Protein AF-A0A653BAE5-F1 (afdb_monomer_lite)

pLDDT: mean 73.17, std 14.13, range [41.38, 95.69]

Radius of gyration: 35.79 Å; chains: 1; bounding box: 55×56×95 Å

Secondary structure (DSSP, 8-state):
-PPPP---HHHHHHHHHHHHHHHHHHHHHHHHHHT-PPPHHHHHHHHHHHHHHHHHHHHHHHHHHHHHHHHHHHHHHT---------PPP----HHHHHHHHHT-----

Sequence (109 aa):
MARRRKIDINAEALDLLSLTMQGAKERYRDAKRNDYMIDAATISASVSLLKLVEAFKSATKDDQAAELERLRAEFAASKPSPQRAEHKPKEPADLGGELNRLYNLTGPV

Structure (mmCIF, N/CA/C/O backbone):
data_AF-A0A653BAE5-F1
#
_entry.id   AF-A0A653BAE5-F1
#
loop_
_atom_site.group_PDB
_atom_site.id
_atom_site.type_symbol
_atom_site.label_atom_id
_atom_site.label_alt_id
_atom_site.label_comp_id
_atom_site.label_asym_id
_atom_site.label_entity_id
_atom_site.label_seq_id
_atom_site.pdbx_PDB_ins_code
_atom_site.Cartn_x
_atom_site.Cartn_y
_atom_site.Cartn_z
_atom_site.occupancy
_atom_site.B_iso_or_equiv
_atom_site.auth_seq_id
_atom_site.auth_comp_id
_atom_site.auth_asym_id
_atom_site.auth_atom_id
_atom_site.pdbx_PDB_model_num
ATOM 1 N N . MET A 1 1 ? -35.370 -5.246 -8.306 1.00 49.22 1 MET A N 1
ATOM 2 C CA . MET A 1 1 ? -34.291 -4.246 -8.131 1.00 49.22 1 MET A CA 1
ATOM 3 C C . MET A 1 1 ? -33.255 -4.833 -7.176 1.00 49.22 1 MET A C 1
ATOM 5 O O . MET A 1 1 ? -33.546 -4.957 -5.993 1.00 49.22 1 MET A O 1
ATOM 9 N N . ALA A 1 2 ? -32.107 -5.303 -7.671 1.00 58.62 2 ALA A N 1
ATOM 10 C CA . ALA A 1 2 ? -31.063 -5.881 -6.818 1.00 58.62 2 ALA A CA 1
ATOM 11 C C . ALA A 1 2 ? -30.431 -4.780 -5.944 1.00 58.62 2 ALA A C 1
ATOM 13 O O . ALA A 1 2 ? -30.008 -3.751 -6.471 1.00 58.62 2 ALA A O 1
ATOM 14 N N . ARG A 1 3 ? -30.387 -4.965 -4.614 1.00 59.09 3 ARG A N 1
ATOM 15 C CA . ARG A 1 3 ? -29.691 -4.034 -3.706 1.00 59.09 3 ARG A CA 1
ATOM 16 C C . ARG A 1 3 ? -28.221 -3.966 -4.114 1.00 59.09 3 ARG A C 1
ATOM 18 O O . ARG A 1 3 ? -27.541 -4.991 -4.106 1.00 59.09 3 ARG A O 1
ATOM 25 N N . ARG A 1 4 ? -27.731 -2.767 -4.453 1.00 64.94 4 ARG A N 1
ATOM 26 C CA . ARG A 1 4 ? -26.294 -2.522 -4.636 1.00 64.94 4 ARG A CA 1
ATOM 27 C C . ARG A 1 4 ? -25.578 -2.940 -3.353 1.00 64.94 4 ARG A C 1
ATOM 29 O O . ARG A 1 4 ? -25.956 -2.496 -2.268 1.00 64.94 4 ARG A O 1
ATOM 36 N N . ARG A 1 5 ? -24.587 -3.826 -3.476 1.00 72.94 5 ARG A N 1
ATOM 37 C CA . ARG A 1 5 ? -23.716 -4.196 -2.356 1.00 72.94 5 ARG A CA 1
ATOM 38 C C . ARG A 1 5 ? -23.054 -2.915 -1.845 1.00 72.94 5 ARG A C 1
ATOM 40 O O . ARG A 1 5 ? -22.579 -2.117 -2.650 1.00 72.94 5 ARG A O 1
ATOM 47 N N . LYS A 1 6 ? -23.080 -2.694 -0.528 1.00 76.31 6 LYS A N 1
ATOM 48 C CA . LYS A 1 6 ? -22.296 -1.625 0.099 1.00 76.31 6 LYS A CA 1
ATOM 49 C C . LYS A 1 6 ? -20.830 -1.940 -0.188 1.00 76.31 6 LYS A C 1
ATOM 51 O O . LYS A 1 6 ? -20.358 -2.995 0.220 1.00 76.31 6 LYS A O 1
ATOM 56 N N . ILE A 1 7 ? -20.170 -1.071 -0.942 1.00 74.06 7 ILE A N 1
ATOM 57 C CA . ILE A 1 7 ? -18.734 -1.169 -1.189 1.00 74.06 7 ILE A CA 1
ATOM 58 C C . ILE A 1 7 ? -18.042 -0.644 0.063 1.00 74.06 7 ILE A C 1
ATOM 60 O O . ILE A 1 7 ? -18.365 0.451 0.532 1.00 74.06 7 ILE A O 1
ATOM 64 N N . ASP A 1 8 ? -17.127 -1.435 0.609 1.00 81.62 8 ASP A N 1
ATOM 65 C CA . ASP A 1 8 ? -16.233 -0.974 1.660 1.00 81.62 8 ASP A CA 1
ATOM 66 C C . ASP A 1 8 ? -15.046 -0.263 1.005 1.00 81.62 8 ASP A C 1
ATOM 68 O O . ASP A 1 8 ? -14.112 -0.889 0.508 1.00 81.62 8 ASP A O 1
ATOM 72 N N . ILE A 1 9 ? -15.120 1.067 0.970 1.00 74.44 9 ILE A N 1
ATOM 73 C CA . ILE A 1 9 ? -14.115 1.928 0.336 1.00 74.44 9 ILE A CA 1
ATOM 74 C C . ILE A 1 9 ? -12.734 1.721 0.972 1.00 74.44 9 ILE A C 1
ATOM 76 O O . ILE A 1 9 ? -11.726 1.817 0.275 1.00 74.44 9 ILE A O 1
ATOM 80 N N . ASN A 1 10 ? -12.672 1.401 2.268 1.00 75.50 10 ASN A N 1
ATOM 81 C CA . ASN A 1 10 ? -11.400 1.178 2.950 1.00 75.50 10 ASN A CA 1
ATOM 82 C C . ASN A 1 10 ? -10.759 -0.137 2.503 1.00 75.50 10 ASN A C 1
ATOM 84 O O . ASN A 1 10 ? -9.553 -0.178 2.265 1.00 75.50 10 ASN A O 1
ATOM 88 N N . ALA A 1 11 ? -11.558 -1.195 2.349 1.00 78.00 11 ALA A N 1
ATOM 89 C CA . ALA A 1 11 ? -11.073 -2.476 1.846 1.00 78.00 11 ALA A CA 1
ATOM 90 C C . ALA A 1 11 ? -10.548 -2.354 0.405 1.00 78.00 11 ALA A C 1
ATOM 92 O O . ALA A 1 11 ? -9.445 -2.811 0.117 1.00 78.00 11 ALA A O 1
ATOM 93 N N . GLU A 1 12 ? -11.287 -1.667 -0.470 1.00 79.88 12 GLU A N 1
ATOM 94 C CA . GLU A 1 12 ? -10.874 -1.401 -1.858 1.00 79.88 12 GLU A CA 1
ATOM 95 C C . GLU A 1 12 ? -9.597 -0.548 -1.930 1.00 79.88 12 GLU A C 1
ATOM 97 O O . GLU A 1 12 ? -8.697 -0.818 -2.723 1.00 79.88 12 GLU A O 1
ATOM 102 N N . ALA A 1 13 ? -9.474 0.470 -1.071 1.00 76.19 13 ALA A N 1
ATOM 103 C CA . ALA A 1 13 ? -8.278 1.305 -1.011 1.00 76.19 13 ALA A CA 1
ATOM 104 C C . ALA A 1 13 ? -7.040 0.515 -0.556 1.00 76.19 13 ALA A C 1
ATOM 106 O O . ALA A 1 13 ? -5.953 0.698 -1.110 1.00 76.19 13 ALA A O 1
ATOM 107 N N . LEU A 1 14 ? -7.194 -0.377 0.429 1.00 81.75 14 LEU A N 1
ATOM 108 C CA . LEU A 1 14 ? -6.119 -1.260 0.886 1.00 81.75 14 LEU A CA 1
ATOM 109 C C . LEU A 1 14 ? -5.711 -2.272 -0.190 1.00 81.75 14 LEU A C 1
ATOM 111 O O . LEU A 1 14 ? -4.518 -2.537 -0.352 1.00 81.75 14 LEU A O 1
ATOM 115 N N . ASP A 1 15 ? -6.672 -2.810 -0.939 1.00 84.00 15 ASP A N 1
ATOM 116 C CA . ASP A 1 15 ? -6.390 -3.747 -2.027 1.00 84.00 15 ASP A CA 1
ATOM 117 C C . ASP A 1 15 ? -5.654 -3.060 -3.187 1.00 84.00 15 ASP A C 1
ATOM 119 O O . ASP A 1 15 ? -4.594 -3.514 -3.625 1.00 84.00 15 ASP A O 1
ATOM 123 N N . LEU A 1 16 ? -6.122 -1.879 -3.602 1.00 82.25 16 LEU A N 1
ATOM 124 C CA . LEU A 1 16 ? -5.449 -1.065 -4.615 1.00 82.25 16 LEU A CA 1
ATOM 125 C C . LEU A 1 16 ? -4.019 -0.689 -4.196 1.00 82.25 16 LEU A C 1
ATOM 127 O O . LEU A 1 16 ? -3.085 -0.743 -5.006 1.00 82.25 16 LEU A O 1
ATOM 131 N N . LEU A 1 17 ? -3.826 -0.333 -2.925 1.00 82.06 17 LEU A N 1
ATOM 132 C CA . LEU A 1 17 ? -2.509 -0.071 -2.352 1.00 82.06 17 LEU A CA 1
ATOM 133 C C . LEU A 1 17 ? -1.613 -1.318 -2.429 1.00 82.06 17 LEU A C 1
ATOM 135 O O . LEU A 1 17 ? -0.460 -1.216 -2.853 1.00 82.06 17 LEU A O 1
ATOM 139 N N . SER A 1 18 ? -2.139 -2.490 -2.063 1.00 84.69 18 SER A N 1
ATOM 140 C CA . SER A 1 18 ? -1.422 -3.768 -2.131 1.00 84.69 18 SER A CA 1
ATOM 141 C C . SER A 1 18 ? -0.953 -4.080 -3.555 1.00 84.69 18 SER A C 1
ATOM 143 O O . SER A 1 18 ? 0.238 -4.331 -3.769 1.00 84.69 18 SER A O 1
ATOM 145 N N . LEU A 1 19 ? -1.847 -3.974 -4.544 1.00 88.19 19 LEU A N 1
ATOM 146 C CA . LEU A 1 19 ? -1.526 -4.173 -5.961 1.00 88.19 19 LEU A CA 1
ATOM 147 C C . LEU A 1 19 ? -0.448 -3.195 -6.443 1.00 88.19 19 LEU A C 1
ATOM 149 O O . LEU A 1 19 ? 0.511 -3.588 -7.110 1.00 88.19 19 LEU A O 1
ATOM 153 N N . THR A 1 20 ? -0.550 -1.929 -6.041 1.00 84.88 20 THR A N 1
ATOM 154 C CA . THR A 1 20 ? 0.432 -0.897 -6.397 1.00 84.88 20 THR A CA 1
ATOM 155 C C . THR A 1 20 ? 1.814 -1.209 -5.812 1.00 84.88 20 THR A C 1
ATOM 157 O O . THR A 1 20 ? 2.826 -1.099 -6.507 1.00 84.88 20 THR A O 1
ATOM 160 N N . MET A 1 21 ? 1.882 -1.664 -4.554 1.00 84.00 21 MET A N 1
ATOM 161 C CA . MET A 1 21 ? 3.140 -2.089 -3.928 1.00 84.00 21 MET A CA 1
ATOM 162 C C . MET A 1 21 ? 3.756 -3.308 -4.620 1.00 84.00 21 MET A C 1
ATOM 164 O O . MET A 1 21 ? 4.982 -3.398 -4.725 1.00 84.00 21 MET A O 1
ATOM 168 N N . GLN A 1 22 ? 2.933 -4.259 -5.067 1.00 88.56 22 GLN A N 1
ATOM 169 C CA . GLN A 1 22 ? 3.399 -5.432 -5.807 1.00 88.56 22 GLN A CA 1
ATOM 170 C C . GLN A 1 22 ? 3.992 -5.027 -7.159 1.00 88.56 22 GLN A C 1
ATOM 172 O O . GLN A 1 22 ? 5.151 -5.349 -7.423 1.00 88.56 22 GLN A O 1
ATOM 177 N N . GLY A 1 23 ? 3.266 -4.230 -7.947 1.00 87.88 23 GLY A N 1
ATOM 178 C CA . GLY A 1 23 ? 3.748 -3.744 -9.242 1.00 87.88 23 GLY A CA 1
ATOM 179 C C . GLY A 1 23 ? 5.035 -2.923 -9.125 1.00 87.88 23 GLY A C 1
ATOM 180 O O . GLY A 1 23 ? 5.971 -3.112 -9.903 1.00 87.88 23 GLY A O 1
ATOM 181 N N . ALA A 1 24 ? 5.148 -2.071 -8.099 1.00 86.31 24 ALA A N 1
ATOM 182 C CA . ALA A 1 24 ? 6.388 -1.349 -7.824 1.00 86.31 24 ALA A CA 1
ATOM 183 C C . ALA A 1 24 ? 7.552 -2.321 -7.561 1.00 86.31 24 ALA A C 1
ATOM 185 O O . ALA A 1 24 ? 8.598 -2.215 -8.201 1.00 86.31 24 ALA A O 1
ATOM 186 N N . LYS A 1 25 ? 7.373 -3.313 -6.673 1.00 88.94 25 LYS A N 1
ATOM 187 C CA . LYS A 1 25 ? 8.403 -4.324 -6.367 1.00 88.94 25 LYS A CA 1
ATOM 188 C C . LYS A 1 25 ? 8.847 -5.099 -7.605 1.00 88.94 25 LYS A C 1
ATOM 190 O O . LYS A 1 25 ? 10.041 -5.344 -7.758 1.00 88.94 25 LYS A O 1
ATOM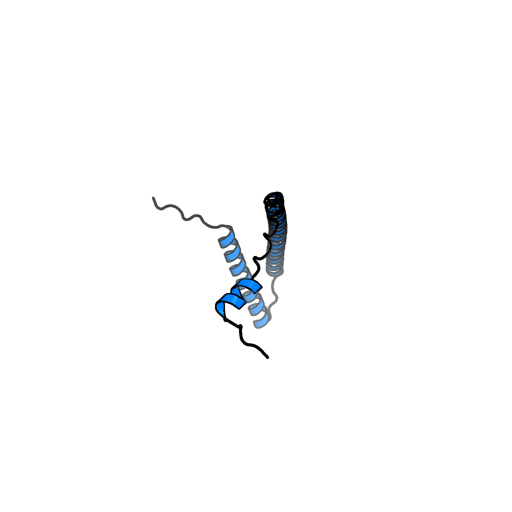 195 N N . GLU A 1 26 ? 7.915 -5.494 -8.463 1.00 91.12 26 GLU A N 1
ATOM 196 C CA . GLU A 1 26 ? 8.227 -6.178 -9.721 1.00 91.12 26 GLU A CA 1
ATOM 197 C C . GLU A 1 26 ? 9.057 -5.293 -10.643 1.00 91.12 26 GLU A C 1
ATOM 199 O O . GLU A 1 26 ? 10.089 -5.735 -11.138 1.00 91.12 26 GLU A O 1
ATOM 204 N N . ARG A 1 27 ? 8.692 -4.016 -10.772 1.00 87.62 27 ARG A N 1
ATOM 205 C CA . ARG A 1 27 ? 9.445 -3.052 -11.576 1.00 87.62 27 ARG A CA 1
ATOM 206 C C . ARG A 1 27 ? 10.863 -2.822 -11.050 1.00 87.62 27 ARG A C 1
ATOM 208 O O . ARG A 1 27 ? 11.796 -2.745 -11.843 1.00 87.62 27 ARG A O 1
ATOM 215 N N . TYR A 1 28 ? 11.048 -2.774 -9.728 1.00 89.50 28 TYR A N 1
ATOM 216 C CA . TYR A 1 28 ? 12.379 -2.718 -9.107 1.00 89.50 28 TYR A CA 1
ATOM 217 C C . TYR A 1 28 ? 13.194 -3.995 -9.353 1.00 89.50 28 TYR A C 1
ATOM 219 O O . TYR A 1 28 ? 14.402 -3.927 -9.581 1.00 89.50 28 TYR A O 1
ATOM 227 N N . ARG A 1 29 ? 12.550 -5.167 -9.312 1.00 92.94 29 ARG A N 1
ATOM 228 C CA . ARG 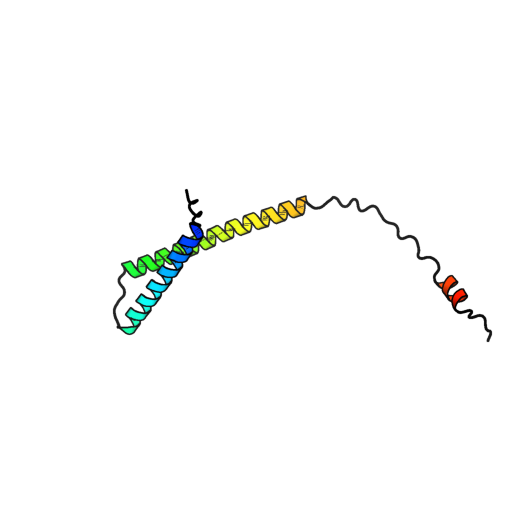A 1 29 ? 13.201 -6.449 -9.623 1.00 92.94 29 ARG A CA 1
ATOM 229 C C . ARG A 1 29 ? 13.622 -6.523 -11.085 1.00 92.94 29 ARG A C 1
ATOM 231 O O . ARG A 1 29 ? 14.724 -6.989 -11.355 1.00 92.94 29 ARG A O 1
ATOM 238 N N . ASP A 1 30 ? 12.773 -6.058 -11.994 1.00 93.81 30 ASP A N 1
ATOM 239 C CA . ASP A 1 30 ? 13.048 -6.045 -13.427 1.00 93.81 30 ASP A CA 1
ATOM 240 C C . ASP A 1 30 ? 14.193 -5.087 -13.773 1.00 93.81 30 ASP A C 1
ATOM 242 O O . ASP A 1 30 ? 15.163 -5.500 -14.401 1.00 93.81 30 ASP A O 1
ATOM 246 N N . ALA A 1 31 ? 14.168 -3.866 -13.229 1.00 91.62 31 ALA A N 1
ATOM 247 C CA . ALA A 1 31 ? 15.255 -2.894 -13.364 1.00 91.62 31 ALA A CA 1
ATOM 248 C C . ALA A 1 31 ? 16.600 -3.451 -12.882 1.00 91.62 31 ALA A C 1
ATOM 250 O O . ALA A 1 31 ? 17.615 -3.317 -13.559 1.00 91.62 31 ALA A O 1
ATOM 251 N N . LYS A 1 32 ? 16.600 -4.150 -11.739 1.00 93.50 32 LYS A N 1
ATOM 252 C CA . LYS A 1 32 ? 17.795 -4.819 -11.211 1.00 93.50 32 LYS A CA 1
ATOM 253 C C . LYS A 1 32 ? 18.259 -5.983 -12.093 1.00 93.50 32 LYS A C 1
ATOM 255 O O . LYS A 1 32 ? 19.453 -6.250 -12.159 1.00 93.50 32 LY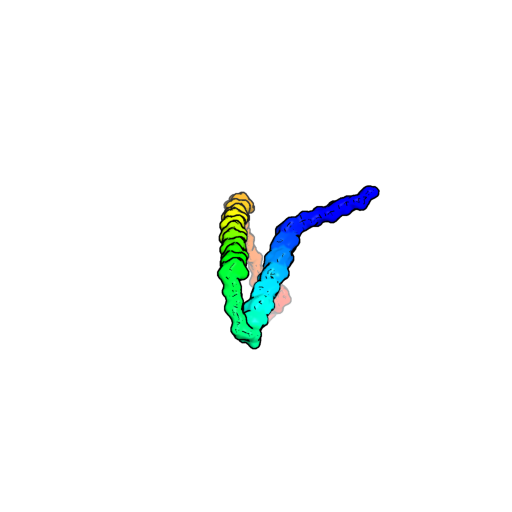S A O 1
ATOM 260 N N . ARG A 1 33 ? 17.331 -6.714 -12.715 1.00 95.69 33 ARG A N 1
ATOM 261 C CA . ARG A 1 33 ? 17.637 -7.870 -13.570 1.00 95.69 33 ARG A CA 1
ATOM 262 C C . ARG A 1 33 ? 18.187 -7.448 -14.931 1.00 95.69 33 ARG A C 1
ATOM 264 O O . ARG A 1 33 ? 19.083 -8.113 -15.439 1.00 95.69 33 ARG A O 1
ATOM 271 N N . ASN A 1 34 ? 17.632 -6.386 -15.503 1.00 94.81 34 ASN A N 1
ATOM 272 C CA . ASN A 1 34 ? 17.917 -5.919 -16.859 1.00 94.81 34 ASN A CA 1
ATOM 273 C C . ASN A 1 34 ? 18.878 -4.715 -16.892 1.00 94.81 34 ASN A C 1
ATOM 275 O O . ASN A 1 34 ? 19.110 -4.162 -17.961 1.00 94.81 34 ASN A O 1
ATOM 279 N N . ASP A 1 35 ? 19.413 -4.317 -15.734 1.00 93.12 35 ASP A N 1
ATOM 280 C CA . ASP A 1 35 ? 20.400 -3.246 -15.546 1.00 93.12 35 ASP A CA 1
ATOM 281 C C . ASP A 1 35 ? 20.000 -1.900 -16.175 1.00 93.12 35 ASP A C 1
ATOM 283 O O . ASP A 1 35 ? 20.780 -1.236 -16.857 1.00 93.12 35 ASP A O 1
ATOM 287 N N . TYR A 1 36 ? 18.749 -1.487 -15.946 1.00 90.94 36 TYR A N 1
ATOM 288 C CA . TYR A 1 36 ? 18.273 -0.168 -16.356 1.00 90.94 36 TYR A CA 1
ATOM 289 C C . TYR A 1 36 ? 17.880 0.700 -15.160 1.00 90.94 36 TYR A C 1
ATOM 291 O O . TYR A 1 36 ? 17.416 0.235 -14.118 1.00 90.94 36 TYR A O 1
ATOM 299 N N . MET A 1 37 ? 18.060 2.008 -15.335 1.00 88.94 37 MET A N 1
ATOM 300 C CA . MET A 1 37 ? 17.734 3.018 -14.332 1.00 88.94 37 MET A CA 1
ATOM 301 C C . MET A 1 37 ? 16.222 3.217 -14.225 1.00 88.94 37 MET A C 1
ATOM 303 O O . MET A 1 37 ? 15.518 3.322 -15.229 1.00 88.94 37 MET A O 1
ATOM 307 N N . ILE A 1 38 ? 15.728 3.324 -12.995 1.00 88.62 38 ILE A N 1
ATOM 308 C CA . ILE A 1 38 ? 14.332 3.679 -12.735 1.00 88.62 38 ILE A CA 1
ATOM 309 C C . ILE A 1 38 ? 14.193 5.194 -12.815 1.00 88.62 38 ILE A C 1
ATOM 311 O O . ILE A 1 38 ? 15.017 5.938 -12.284 1.00 88.62 38 ILE A O 1
ATOM 315 N N . ASP A 1 39 ? 13.137 5.652 -13.474 1.00 87.81 39 ASP A N 1
ATOM 316 C CA . ASP A 1 39 ? 12.855 7.067 -13.638 1.00 87.81 39 ASP A CA 1
ATOM 317 C C . ASP A 1 39 ? 12.430 7.731 -12.318 1.00 87.81 39 ASP A C 1
ATOM 319 O O . ASP A 1 39 ? 11.821 7.129 -11.426 1.00 87.81 39 ASP A O 1
ATOM 323 N N . ALA A 1 40 ? 12.723 9.027 -12.207 1.00 84.00 40 ALA A N 1
ATOM 324 C CA . ALA A 1 40 ? 12.434 9.805 -11.007 1.00 84.00 40 ALA A CA 1
ATOM 325 C C . ALA A 1 40 ? 10.934 9.858 -10.666 1.00 84.00 40 ALA A C 1
ATOM 327 O O . ALA A 1 40 ? 10.583 9.938 -9.485 1.00 84.00 40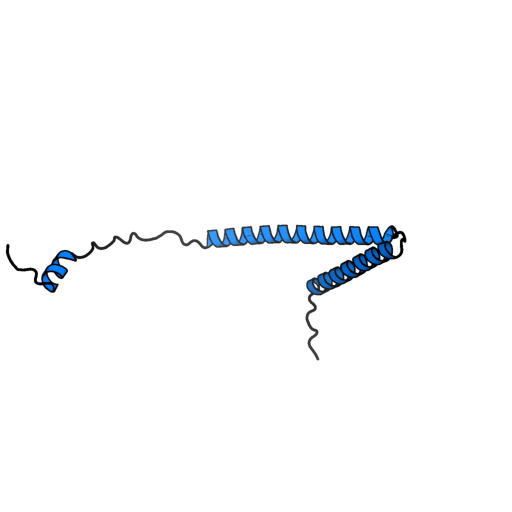 ALA A O 1
ATOM 328 N N . ALA A 1 41 ? 10.042 9.787 -11.662 1.00 84.25 41 ALA A N 1
ATOM 329 C CA . ALA A 1 41 ? 8.602 9.787 -11.420 1.00 84.25 41 ALA A CA 1
ATOM 330 C C . ALA A 1 41 ? 8.157 8.499 -10.708 1.00 84.25 41 ALA A C 1
ATOM 332 O O . ALA A 1 41 ? 7.435 8.576 -9.714 1.00 84.25 41 ALA A O 1
ATOM 333 N N . THR A 1 42 ? 8.661 7.331 -11.123 1.00 82.75 42 THR A N 1
ATOM 334 C CA . THR A 1 42 ? 8.396 6.050 -10.438 1.00 82.75 42 THR A CA 1
ATOM 335 C C . THR A 1 42 ? 8.918 6.039 -8.997 1.00 82.75 42 THR A C 1
ATOM 337 O O . THR A 1 42 ? 8.225 5.577 -8.082 1.00 82.75 42 THR A O 1
ATOM 340 N N . ILE A 1 43 ? 10.113 6.588 -8.760 1.00 83.31 43 ILE A N 1
ATOM 341 C CA . ILE A 1 43 ? 10.662 6.727 -7.401 1.00 83.31 43 ILE A CA 1
ATOM 342 C C . ILE A 1 43 ? 9.768 7.654 -6.562 1.00 83.31 43 ILE A C 1
ATOM 344 O O . ILE A 1 43 ? 9.405 7.315 -5.435 1.00 83.31 43 ILE A O 1
ATOM 348 N N . SER A 1 44 ? 9.347 8.790 -7.120 1.00 80.94 44 SER A N 1
ATOM 349 C CA . SER A 1 44 ? 8.512 9.780 -6.421 1.00 80.94 44 SER A CA 1
ATOM 350 C C . SER A 1 44 ? 7.115 9.251 -6.087 1.00 80.94 44 SER A C 1
ATOM 352 O O . SER A 1 44 ? 6.589 9.525 -5.004 1.00 80.94 44 SER A O 1
ATOM 354 N N . ALA A 1 45 ? 6.530 8.447 -6.979 1.00 81.75 45 ALA A N 1
ATOM 355 C CA . ALA A 1 45 ? 5.276 7.747 -6.724 1.00 81.75 45 ALA A CA 1
ATOM 356 C C . ALA A 1 45 ? 5.424 6.754 -5.561 1.00 81.75 45 ALA A C 1
ATOM 358 O O . ALA A 1 45 ? 4.597 6.741 -4.650 1.00 81.75 45 ALA A O 1
ATOM 359 N N . SER A 1 46 ? 6.520 5.990 -5.535 1.00 84.25 46 SER A N 1
ATOM 360 C CA . SER A 1 46 ? 6.807 5.024 -4.466 1.00 84.25 46 SER A CA 1
ATOM 361 C C . SER A 1 46 ? 6.999 5.703 -3.102 1.00 84.25 46 SER A C 1
ATOM 363 O O . SER A 1 46 ? 6.474 5.235 -2.094 1.00 84.25 46 SER A O 1
ATOM 365 N N . VAL A 1 47 ? 7.692 6.847 -3.060 1.00 84.56 47 VAL A N 1
ATOM 366 C CA . VAL A 1 47 ? 7.858 7.646 -1.831 1.00 84.56 47 VAL A CA 1
ATOM 367 C C . VAL A 1 47 ? 6.527 8.238 -1.360 1.00 84.56 47 VAL A C 1
ATOM 369 O O . VAL A 1 47 ? 6.236 8.218 -0.166 1.00 84.56 47 VAL A O 1
ATOM 372 N N . SER A 1 48 ? 5.698 8.744 -2.276 1.00 83.25 48 SER A N 1
ATOM 373 C CA . SER A 1 48 ? 4.362 9.256 -1.939 1.00 83.25 48 SER A CA 1
ATOM 374 C C . SER A 1 48 ? 3.470 8.163 -1.347 1.00 83.25 48 SER A C 1
ATOM 376 O O . SER A 1 48 ? 2.785 8.399 -0.354 1.00 83.25 48 SER A O 1
ATOM 378 N N . LEU A 1 49 ? 3.538 6.948 -1.898 1.00 81.75 49 LEU A N 1
ATOM 379 C CA . LEU A 1 49 ? 2.824 5.783 -1.381 1.00 81.75 49 LEU A CA 1
ATOM 380 C C . LEU A 1 49 ? 3.239 5.457 0.062 1.00 81.75 49 LEU A C 1
ATOM 382 O O . LEU A 1 49 ? 2.384 5.257 0.920 1.00 81.75 49 LEU A O 1
ATOM 386 N N . LEU A 1 50 ? 4.546 5.452 0.348 1.00 82.88 50 LEU A N 1
ATOM 387 C CA . LEU A 1 50 ? 5.068 5.210 1.697 1.00 82.88 50 LEU A CA 1
ATOM 388 C C . LEU A 1 50 ? 4.568 6.259 2.696 1.00 82.88 50 LEU A C 1
ATOM 390 O O . LEU A 1 50 ? 4.100 5.898 3.772 1.00 82.88 50 LEU A O 1
ATOM 394 N N . LYS A 1 51 ? 4.578 7.540 2.311 1.00 83.19 51 LYS A N 1
ATOM 395 C CA . LYS A 1 51 ? 4.056 8.628 3.152 1.00 83.19 51 LYS A CA 1
ATOM 396 C C . LYS A 1 51 ? 2.567 8.472 3.455 1.00 83.19 51 LYS A C 1
ATOM 398 O O . LYS A 1 51 ? 2.149 8.732 4.578 1.00 83.19 51 LYS A O 1
ATOM 403 N N . LEU A 1 52 ? 1.768 8.029 2.483 1.00 79.00 52 LEU A N 1
ATOM 404 C CA . LEU A 1 52 ? 0.344 7.755 2.701 1.00 79.00 52 LEU A CA 1
ATOM 405 C C . LEU A 1 52 ? 0.134 6.610 3.701 1.00 79.00 52 LEU A C 1
ATOM 407 O O . LEU A 1 52 ? -0.717 6.715 4.581 1.00 79.00 52 LEU A O 1
ATOM 411 N N . VAL A 1 53 ? 0.937 5.546 3.614 1.00 80.00 53 VAL A N 1
ATOM 412 C CA . VAL A 1 53 ? 0.892 4.428 4.572 1.00 80.00 53 VAL A CA 1
ATOM 413 C C . VAL A 1 53 ? 1.298 4.875 5.976 1.00 80.00 53 VAL A C 1
ATOM 415 O O . VAL A 1 53 ? 0.661 4.489 6.957 1.00 80.00 53 VAL A O 1
ATOM 418 N N . GLU A 1 54 ? 2.334 5.704 6.091 1.00 81.19 54 GLU A N 1
ATOM 419 C CA . GLU A 1 54 ? 2.769 6.271 7.369 1.00 81.19 54 GLU A CA 1
ATOM 420 C C . GLU A 1 54 ? 1.694 7.167 7.990 1.00 81.19 54 GLU A C 1
ATOM 422 O O . GLU A 1 54 ? 1.378 6.991 9.166 1.00 81.19 54 GLU A O 1
ATOM 427 N N . ALA A 1 55 ? 1.083 8.050 7.195 1.00 76.31 55 ALA A N 1
ATOM 428 C CA . ALA A 1 55 ? -0.004 8.922 7.636 1.00 76.31 55 ALA A CA 1
ATOM 429 C C . ALA A 1 55 ? -1.245 8.129 8.085 1.00 76.31 55 ALA A C 1
ATOM 431 O O . ALA A 1 55 ? -1.865 8.445 9.101 1.00 76.31 55 ALA A O 1
ATOM 432 N N . PHE A 1 56 ? -1.590 7.054 7.372 1.00 76.94 56 PHE A N 1
ATOM 433 C CA . PHE A 1 56 ? -2.678 6.161 7.774 1.00 76.94 56 PHE A CA 1
ATOM 434 C C . PHE A 1 56 ? -2.367 5.440 9.095 1.00 76.94 56 PHE A C 1
ATOM 436 O O . PHE A 1 56 ? -3.215 5.327 9.983 1.00 76.94 56 PHE A O 1
ATOM 443 N N . LYS A 1 57 ? -1.124 4.979 9.264 1.00 78.88 57 LYS A N 1
ATOM 444 C CA . LYS A 1 57 ? -0.672 4.327 10.497 1.00 78.88 57 LYS A CA 1
ATOM 445 C C . LYS A 1 57 ? -0.627 5.291 11.686 1.00 78.88 57 LYS A C 1
ATOM 447 O O . LYS A 1 57 ? -0.858 4.851 12.807 1.00 78.88 57 LYS A O 1
ATOM 452 N N . SER A 1 58 ? -0.300 6.568 11.485 1.00 75.38 58 SER A N 1
ATOM 453 C CA . SER A 1 58 ? -0.356 7.561 12.565 1.00 75.38 58 SER A CA 1
ATOM 454 C C . SER A 1 58 ? -1.795 7.875 12.963 1.00 75.38 58 SER A C 1
ATOM 456 O O . SER A 1 58 ? -2.103 7.799 14.145 1.00 75.38 58 SER A O 1
ATOM 458 N N . ALA A 1 59 ? -2.690 8.104 11.996 1.00 73.19 59 ALA A N 1
ATOM 459 C CA . ALA A 1 59 ? -4.097 8.400 12.279 1.00 73.19 59 ALA A CA 1
ATOM 460 C C . ALA A 1 59 ? -4.778 7.271 13.076 1.00 73.19 59 ALA A C 1
ATOM 462 O O . ALA A 1 59 ? -5.402 7.505 14.105 1.00 73.19 59 ALA A O 1
ATOM 463 N N . THR A 1 60 ? -4.567 6.020 12.660 1.00 76.31 60 THR A N 1
ATOM 464 C CA . THR A 1 60 ? -5.133 4.848 13.351 1.00 76.31 60 THR A CA 1
ATOM 465 C C . THR A 1 60 ? -4.566 4.627 14.756 1.00 76.31 60 THR A C 1
ATOM 467 O O . THR A 1 60 ? -5.270 4.101 15.615 1.00 76.31 60 THR A O 1
ATOM 470 N N . LYS A 1 61 ? -3.311 5.014 15.024 1.00 75.38 61 LYS A N 1
ATOM 471 C CA . LYS A 1 61 ? -2.732 4.953 16.377 1.00 75.38 61 LYS A CA 1
ATOM 472 C C . LYS A 1 61 ? -3.372 5.961 17.322 1.00 75.38 61 LYS A C 1
ATOM 474 O O . LYS A 1 61 ? -3.621 5.613 18.474 1.00 75.38 61 LYS A O 1
ATOM 479 N N . ASP A 1 62 ? -3.625 7.171 16.838 1.00 71.00 62 ASP A N 1
ATOM 480 C CA . ASP A 1 62 ? -4.255 8.224 17.634 1.00 71.00 62 ASP A CA 1
ATOM 481 C C . ASP A 1 62 ? -5.709 7.846 17.965 1.00 71.00 62 ASP A C 1
ATOM 483 O O . ASP A 1 62 ? -6.121 7.932 19.123 1.00 71.00 62 ASP A O 1
ATOM 487 N N . ASP A 1 63 ? -6.441 7.285 16.996 1.00 71.62 63 ASP A N 1
ATOM 488 C CA . ASP A 1 63 ? -7.800 6.768 17.204 1.00 71.62 63 ASP A CA 1
ATOM 489 C C . ASP A 1 63 ? -7.837 5.596 18.203 1.00 71.62 63 ASP A C 1
ATOM 491 O O . ASP A 1 63 ? -8.705 5.530 19.076 1.00 71.62 63 ASP A O 1
ATOM 495 N N . GLN A 1 64 ? -6.872 4.673 18.124 1.00 71.62 64 GLN A N 1
ATOM 496 C CA . GLN A 1 64 ? -6.757 3.563 19.076 1.00 71.62 64 GLN A CA 1
ATOM 497 C C . GLN A 1 64 ? -6.431 4.044 20.492 1.00 71.62 64 GLN A C 1
ATOM 499 O O . GLN A 1 64 ? -6.947 3.482 21.457 1.00 71.62 64 GLN A O 1
ATOM 504 N N . ALA A 1 65 ? -5.585 5.067 20.632 1.00 73.88 65 ALA A N 1
ATOM 505 C CA . ALA A 1 65 ? -5.270 5.654 21.929 1.00 73.88 65 ALA A CA 1
ATOM 506 C C . ALA A 1 65 ? -6.507 6.316 22.554 1.00 73.88 65 ALA A C 1
ATOM 508 O O . ALA A 1 65 ? -6.789 6.081 23.732 1.00 73.88 65 ALA A O 1
ATOM 509 N N . ALA A 1 66 ? -7.278 7.056 21.752 1.00 73.69 66 ALA A N 1
ATOM 510 C CA . ALA A 1 66 ? -8.521 7.688 22.182 1.00 73.69 66 ALA A CA 1
ATOM 511 C C . ALA A 1 66 ? -9.582 6.659 22.616 1.00 73.69 66 ALA A C 1
ATOM 513 O O . ALA A 1 66 ? -10.207 6.816 23.666 1.00 73.69 66 ALA A O 1
ATOM 514 N N . GLU A 1 67 ? -9.750 5.567 21.865 1.00 75.38 67 GLU A N 1
ATOM 515 C CA . GLU A 1 67 ? -10.702 4.507 22.222 1.00 75.38 67 GLU A CA 1
ATOM 516 C C . GLU A 1 67 ? -10.283 3.765 23.503 1.00 75.38 67 GLU A C 1
ATOM 518 O O . GLU A 1 67 ? -11.116 3.434 24.346 1.00 75.38 67 GLU A O 1
ATOM 523 N N . LEU A 1 68 ? -8.983 3.549 23.713 1.00 77.00 68 LEU A N 1
ATOM 524 C CA . LEU A 1 68 ? -8.468 2.894 24.918 1.00 77.00 68 LEU A CA 1
ATOM 525 C C . LEU A 1 68 ? -8.653 3.779 26.161 1.00 77.00 68 LEU A C 1
ATOM 527 O O . LEU A 1 68 ? -8.992 3.282 27.238 1.00 77.00 68 LEU A O 1
ATOM 531 N N . GLU A 1 69 ? -8.474 5.091 26.022 1.00 81.31 69 GLU A N 1
ATOM 532 C CA . GLU A 1 69 ? -8.765 6.062 27.078 1.00 81.31 69 GLU A CA 1
ATOM 533 C C . GLU A 1 69 ? -10.262 6.117 27.403 1.00 81.31 69 GLU A C 1
ATOM 535 O O . GLU A 1 69 ? -10.642 6.071 28.577 1.00 81.31 69 GLU A O 1
ATOM 540 N N . ARG A 1 70 ? -11.119 6.087 26.379 1.00 83.56 70 ARG A N 1
ATOM 541 C CA . ARG A 1 70 ? -12.569 5.997 26.550 1.00 83.56 70 ARG A CA 1
ATOM 542 C C . ARG A 1 70 ? -12.984 4.716 27.279 1.00 83.56 70 ARG A C 1
ATOM 544 O O . ARG A 1 70 ? -13.725 4.793 28.256 1.00 83.56 70 ARG A O 1
ATOM 551 N N . LEU A 1 71 ? -12.466 3.553 26.883 1.00 79.12 71 LEU A N 1
ATOM 552 C CA . LEU A 1 71 ? -12.748 2.274 27.551 1.00 79.12 71 LEU A CA 1
ATOM 553 C C . LEU A 1 71 ? -12.268 2.262 29.008 1.00 79.12 71 LEU A C 1
ATOM 555 O O . LEU A 1 71 ? -12.936 1.705 29.879 1.00 79.12 71 LEU A O 1
ATOM 559 N N . ARG A 1 72 ? -11.131 2.904 29.307 1.00 82.69 72 ARG A N 1
ATOM 560 C CA . ARG A 1 72 ? -10.662 3.089 30.691 1.00 82.69 72 ARG A CA 1
ATOM 561 C C . ARG A 1 72 ? -11.608 3.975 31.498 1.00 82.69 72 ARG A C 1
ATOM 563 O O . ARG A 1 72 ? -11.876 3.651 32.655 1.00 82.69 72 ARG A O 1
ATOM 570 N N . ALA A 1 73 ? -12.116 5.056 30.909 1.00 81.00 73 ALA A N 1
ATOM 571 C CA . ALA A 1 73 ? -13.084 5.943 31.550 1.00 81.00 73 ALA A CA 1
ATOM 572 C C . ALA A 1 73 ? -14.427 5.237 31.801 1.00 81.00 73 ALA A C 1
ATOM 574 O O . ALA A 1 73 ? -14.958 5.313 32.908 1.00 81.00 73 ALA A O 1
ATOM 575 N N . GLU A 1 74 ? -14.933 4.480 30.824 1.00 80.44 74 GLU A N 1
ATOM 576 C CA . GLU A 1 74 ? -16.138 3.654 30.965 1.00 80.44 74 GLU A CA 1
ATOM 577 C C . GLU A 1 74 ? -15.951 2.573 32.043 1.00 80.44 74 GLU A C 1
ATOM 579 O O . GLU A 1 74 ? -16.812 2.400 32.906 1.00 80.44 74 GLU A O 1
ATOM 584 N N . PHE A 1 75 ? -14.794 1.902 32.079 1.00 77.62 75 PHE A N 1
ATOM 585 C CA . PHE A 1 75 ? -14.484 0.919 33.118 1.00 77.62 75 PHE A CA 1
ATOM 586 C C . PHE A 1 75 ? -14.409 1.550 34.517 1.00 77.62 75 PHE A C 1
ATOM 588 O O . PHE A 1 75 ? -14.966 1.006 35.473 1.00 77.62 75 PHE A O 1
ATOM 595 N N . ALA A 1 76 ? -13.767 2.715 34.653 1.00 78.25 76 ALA A N 1
ATOM 596 C CA . ALA A 1 76 ? -13.702 3.452 35.914 1.00 78.25 76 ALA A CA 1
ATOM 597 C C . ALA A 1 76 ? -15.090 3.913 36.391 1.00 78.25 76 ALA A C 1
ATOM 599 O O . ALA A 1 76 ? -15.385 3.802 37.580 1.00 78.25 76 ALA A O 1
ATOM 600 N N . ALA A 1 77 ? -15.950 4.359 35.471 1.00 75.50 77 ALA A N 1
ATOM 601 C CA . ALA A 1 77 ? -17.333 4.736 35.755 1.00 75.50 77 ALA A CA 1
ATOM 602 C C . ALA A 1 77 ? -18.220 3.527 36.103 1.00 75.50 77 ALA A C 1
ATOM 604 O O . ALA A 1 77 ? -19.165 3.656 36.876 1.00 75.50 77 ALA A O 1
ATOM 605 N N . SER A 1 78 ? -17.902 2.342 35.572 1.00 66.25 78 SER A N 1
ATOM 606 C CA . SER A 1 78 ? -18.649 1.105 35.823 1.00 66.25 78 SER A CA 1
ATOM 607 C C . SER A 1 78 ? -18.330 0.422 37.156 1.00 66.25 78 SER A C 1
ATOM 609 O O . SER A 1 78 ? -18.959 -0.586 37.470 1.00 66.25 78 SER A O 1
ATOM 611 N N . LYS A 1 79 ? -17.381 0.930 37.962 1.00 60.16 79 LYS A N 1
ATOM 612 C CA . LYS A 1 79 ? -17.145 0.399 39.314 1.00 60.16 79 LYS A CA 1
ATOM 613 C C . LYS A 1 79 ? -18.350 0.724 40.209 1.00 60.16 79 LYS A C 1
ATOM 615 O O . LYS A 1 79 ? -18.519 1.890 40.568 1.00 60.16 79 LYS A O 1
ATOM 620 N N . PRO A 1 80 ? -19.155 -0.265 40.645 1.00 56.06 80 PRO A N 1
ATOM 621 C CA . PRO A 1 80 ? -20.102 -0.024 41.720 1.00 56.06 80 PRO A CA 1
ATOM 622 C C . PRO A 1 80 ? -19.310 0.338 42.981 1.00 56.06 80 PRO A C 1
ATOM 624 O O . PRO A 1 80 ? -18.305 -0.307 43.298 1.00 56.06 80 PRO A O 1
ATOM 627 N N . SER A 1 81 ? -19.751 1.386 43.681 1.00 49.56 81 SER A N 1
ATOM 628 C CA . SER A 1 81 ? -19.248 1.768 45.004 1.00 49.56 81 SER A CA 1
ATOM 629 C C . SER A 1 81 ? -19.003 0.532 45.872 1.00 49.56 81 SER A C 1
ATOM 631 O O . SER A 1 81 ? -19.860 -0.356 45.903 1.00 49.56 81 SER A O 1
ATOM 633 N N . PRO A 1 82 ? -17.898 0.458 46.635 1.00 51.28 82 PRO A N 1
ATOM 634 C CA . PRO A 1 82 ? -17.703 -0.614 47.590 1.00 51.28 82 PRO A CA 1
ATOM 635 C C . PRO A 1 82 ? -18.613 -0.366 48.801 1.00 51.28 82 PRO A C 1
ATOM 637 O O . PRO A 1 82 ? -18.154 -0.021 49.879 1.00 51.28 82 PRO A O 1
ATOM 640 N N . GLN A 1 83 ? -19.921 -0.570 48.650 1.00 51.44 83 GLN A N 1
ATOM 641 C CA . GLN A 1 83 ? -20.774 -0.975 49.764 1.00 51.44 83 GLN A CA 1
ATOM 642 C C . GLN A 1 83 ? -20.739 -2.500 49.831 1.00 51.44 83 GLN A C 1
ATOM 644 O O . GLN A 1 83 ? -21.734 -3.190 49.629 1.00 51.44 83 GLN A O 1
ATOM 649 N N . ARG A 1 84 ? -19.548 -3.054 50.078 1.00 46.25 84 ARG A N 1
ATOM 650 C CA . ARG A 1 84 ? -19.440 -4.445 50.503 1.00 46.25 84 ARG A CA 1
ATOM 651 C C . ARG A 1 84 ? -19.707 -4.433 51.999 1.00 46.25 84 ARG A C 1
ATOM 653 O O . ARG A 1 84 ? -18.797 -4.205 52.787 1.00 46.25 84 ARG A O 1
ATOM 660 N N . ALA A 1 85 ? -20.983 -4.581 52.349 1.00 51.41 85 ALA A N 1
ATOM 661 C CA . ALA A 1 85 ? -21.418 -4.831 53.712 1.00 51.41 85 ALA A CA 1
ATOM 662 C C . ALA A 1 85 ? -20.503 -5.891 54.340 1.00 51.41 85 ALA A C 1
ATOM 664 O O . ALA A 1 85 ? -20.235 -6.931 53.730 1.00 51.41 85 ALA A O 1
ATOM 665 N N . GLU A 1 86 ? -19.989 -5.580 55.526 1.00 52.81 86 GLU A N 1
ATOM 666 C CA . GLU A 1 86 ? -19.147 -6.448 56.337 1.00 52.81 86 GLU A CA 1
ATOM 667 C C . GLU A 1 86 ? -19.876 -7.770 56.592 1.00 52.81 86 GLU A C 1
ATOM 669 O O . GLU A 1 86 ? -20.687 -7.904 57.509 1.00 52.81 86 GLU A O 1
ATOM 674 N N . HIS A 1 87 ? -19.604 -8.776 55.766 1.00 49.16 87 HIS A N 1
ATOM 675 C CA . HIS A 1 87 ? -20.043 -10.128 56.054 1.00 49.16 87 HIS A CA 1
ATOM 676 C C . HIS A 1 87 ? -19.093 -10.672 57.121 1.00 49.16 87 HIS A C 1
ATOM 678 O O . HIS A 1 87 ? -18.050 -11.247 56.810 1.00 49.16 87 HIS A O 1
ATOM 684 N N . LYS A 1 88 ? -19.431 -10.438 58.396 1.00 52.44 88 LYS A N 1
ATOM 685 C CA . LYS A 1 88 ? -18.808 -11.152 59.515 1.00 52.44 88 LYS A CA 1
ATOM 686 C C . LYS A 1 88 ? -18.838 -12.652 59.188 1.00 52.44 88 LYS A C 1
ATOM 688 O O . LYS A 1 88 ? -19.921 -13.173 58.890 1.00 52.44 88 LYS A O 1
ATOM 693 N N . PRO A 1 89 ? -17.699 -13.358 59.229 1.00 48.72 89 PRO A N 1
ATOM 694 C CA . PRO A 1 89 ? -17.715 -14.808 59.201 1.00 48.72 89 PRO A CA 1
ATOM 695 C C . PRO A 1 89 ? -18.467 -15.271 60.452 1.00 48.72 89 PRO A C 1
ATOM 697 O O . PRO A 1 89 ? -18.111 -14.877 61.563 1.00 48.72 89 PRO A O 1
ATOM 700 N N . LYS A 1 90 ? -19.528 -16.070 60.289 1.00 60.03 90 LYS A N 1
ATOM 701 C CA . LYS A 1 90 ? -20.008 -16.902 61.397 1.00 60.03 90 LYS A CA 1
ATOM 702 C C . LYS A 1 90 ? -18.846 -17.817 61.775 1.00 60.03 90 LYS A C 1
ATOM 704 O O . LYS A 1 90 ? -18.273 -18.449 60.888 1.00 60.03 90 LYS A O 1
ATOM 709 N N . GLU A 1 91 ? -18.486 -17.818 63.054 1.00 56.09 91 GLU A N 1
ATOM 710 C CA . GLU A 1 91 ? -17.474 -18.711 63.619 1.00 56.09 91 GLU A CA 1
ATOM 711 C C . GLU A 1 91 ? -17.701 -20.147 63.124 1.00 56.09 91 GLU A C 1
ATOM 713 O O . GLU A 1 91 ? -18.857 -20.579 63.022 1.00 56.09 91 GLU A O 1
ATOM 718 N N . PRO A 1 92 ? -16.634 -20.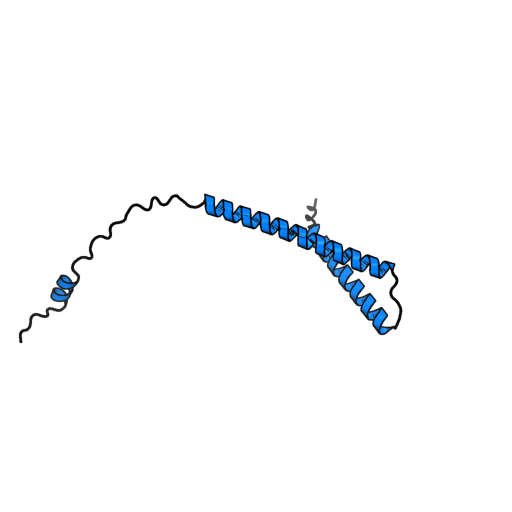886 62.772 1.00 51.69 92 PRO A N 1
ATOM 719 C CA . PRO A 1 92 ? -16.787 -22.274 62.385 1.00 51.69 92 PRO A CA 1
ATOM 720 C C . PRO A 1 92 ? -17.338 -23.040 63.588 1.00 51.69 92 PRO A C 1
ATOM 722 O O . PRO A 1 92 ? -16.752 -23.020 64.669 1.00 51.69 92 PRO A O 1
ATOM 725 N N . ALA A 1 93 ? -18.490 -23.684 63.388 1.00 60.94 93 ALA A N 1
ATOM 726 C CA . ALA A 1 93 ? -19.038 -24.638 64.338 1.00 60.94 93 ALA A CA 1
ATOM 727 C C . ALA A 1 93 ? -17.947 -25.648 64.716 1.00 60.94 93 ALA A C 1
ATOM 729 O O . ALA A 1 93 ? -17.153 -26.049 63.866 1.00 60.94 93 ALA A O 1
ATOM 730 N N . ASP A 1 94 ? -17.900 -25.997 65.996 1.00 61.66 94 ASP A N 1
ATOM 731 C CA . ASP A 1 94 ? -16.930 -26.889 66.622 1.00 61.66 94 ASP A CA 1
ATOM 732 C C . ASP A 1 94 ? -16.902 -28.276 65.947 1.00 61.66 94 ASP A C 1
ATOM 734 O O . ASP A 1 94 ? -17.563 -29.228 66.362 1.00 61.66 94 ASP A O 1
ATOM 738 N N . LEU A 1 95 ? -16.112 -28.378 64.873 1.00 57.53 95 LEU A N 1
ATOM 739 C CA . LEU A 1 95 ? -15.858 -29.606 64.117 1.00 57.53 95 LEU A CA 1
ATOM 740 C C . LEU A 1 95 ? -15.141 -30.669 64.972 1.00 57.53 95 LEU A C 1
ATOM 742 O O . LEU A 1 95 ? -15.139 -31.846 64.611 1.00 57.53 95 LEU A O 1
ATOM 746 N N . GLY A 1 96 ? -14.542 -30.281 66.106 1.00 55.88 96 GLY A N 1
ATOM 747 C CA . GLY A 1 96 ? -13.868 -31.198 67.025 1.00 55.88 96 GLY A CA 1
ATOM 748 C C . GLY A 1 96 ? -14.851 -32.079 67.799 1.00 55.88 96 GLY A C 1
ATOM 749 O O . GLY A 1 96 ? -14.608 -33.275 67.979 1.00 55.88 96 GLY A O 1
ATOM 750 N N . GLY A 1 97 ? -15.998 -31.520 68.195 1.00 57.81 97 GLY A N 1
ATOM 751 C CA . GLY A 1 97 ? -17.049 -32.256 68.901 1.00 57.81 97 GLY A CA 1
ATOM 752 C C . GLY A 1 97 ? -17.771 -33.291 68.030 1.00 57.81 97 GLY A C 1
ATOM 753 O O . GLY A 1 97 ? -18.123 -34.372 68.513 1.00 57.81 97 GLY A O 1
ATOM 754 N N . GLU A 1 98 ? -17.966 -32.998 66.741 1.00 54.28 98 GLU A N 1
ATOM 755 C CA . GLU A 1 98 ? -18.650 -33.906 65.808 1.00 54.28 98 GLU A CA 1
ATOM 756 C C . GLU A 1 98 ? -17.767 -35.081 65.370 1.00 54.28 98 GLU A C 1
ATOM 758 O O . GLU A 1 98 ? -18.251 -36.212 65.289 1.00 54.28 98 GLU A O 1
ATOM 763 N N . LEU A 1 99 ? -16.460 -34.859 65.188 1.00 57.47 99 LEU A N 1
ATOM 764 C CA . LEU A 1 99 ? -15.511 -35.929 64.862 1.00 57.47 99 LEU A CA 1
ATOM 765 C C . LEU A 1 99 ? -15.369 -36.950 66.001 1.00 57.47 99 LEU A C 1
ATOM 767 O O . LEU A 1 99 ? -15.365 -38.153 65.743 1.00 57.47 99 LEU A O 1
ATOM 771 N N . ASN A 1 100 ? -15.339 -36.504 67.260 1.00 57.94 100 ASN A N 1
ATOM 772 C CA . ASN A 1 100 ? -15.261 -37.417 68.407 1.00 57.94 100 ASN A CA 1
ATOM 773 C C . ASN A 1 100 ? -16.506 -38.302 68.560 1.00 57.94 100 ASN A C 1
ATOM 775 O O . ASN A 1 100 ? -16.394 -39.451 68.989 1.00 57.94 100 ASN A O 1
ATOM 779 N N . ARG A 1 101 ? -17.688 -37.802 68.178 1.00 58.34 101 ARG A N 1
ATOM 780 C CA . ARG A 1 101 ? -18.924 -38.600 68.177 1.00 58.34 101 ARG A CA 1
ATOM 781 C C . ARG A 1 101 ? -18.990 -39.580 67.010 1.00 58.34 101 ARG A C 1
ATOM 783 O O . ARG A 1 101 ? -19.495 -40.681 67.196 1.00 58.34 101 ARG A O 1
ATOM 790 N N . LEU A 1 102 ? -18.483 -39.205 65.833 1.00 57.50 102 LEU A N 1
ATOM 791 C CA . LEU A 1 102 ? -18.489 -40.087 64.661 1.00 57.50 102 LEU A CA 1
ATOM 792 C C . LEU A 1 102 ? -17.496 -41.247 64.779 1.00 57.50 102 LEU A C 1
ATOM 794 O O . LEU A 1 102 ? -17.788 -42.339 64.298 1.00 57.50 102 LEU A O 1
ATOM 798 N N . TYR A 1 103 ? -16.343 -41.024 65.415 1.00 62.22 103 TYR A N 1
ATOM 799 C CA . TYR A 1 103 ? -15.284 -42.034 65.500 1.00 62.22 103 TYR A CA 1
ATOM 800 C C . TYR A 1 103 ? -15.260 -42.832 66.801 1.00 62.22 103 TYR A C 1
ATOM 802 O O . TYR A 1 103 ? -14.444 -43.742 66.911 1.00 62.22 103 TYR A O 1
ATOM 810 N N . ASN A 1 104 ? -16.149 -42.534 67.758 1.00 56.19 104 ASN A N 1
ATOM 811 C CA . ASN A 1 104 ? -16.301 -43.277 69.012 1.00 56.19 104 ASN A CA 1
ATOM 812 C C . ASN A 1 104 ? -14.942 -43.650 69.646 1.00 56.19 104 ASN A C 1
ATOM 814 O O . ASN A 1 104 ? -14.723 -44.777 70.089 1.00 56.19 104 ASN A O 1
ATOM 818 N N . LEU A 1 105 ? -14.005 -42.692 69.662 1.00 56.97 105 LEU A N 1
ATOM 819 C CA . LEU A 1 105 ? -12.694 -42.828 70.299 1.00 56.97 105 LEU A CA 1
ATOM 820 C C . LEU A 1 105 ? -12.850 -42.655 71.816 1.00 56.97 105 LEU A C 1
ATOM 822 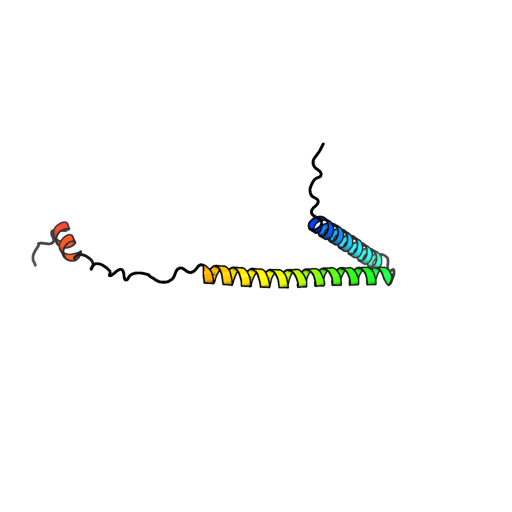O O . LEU A 1 105 ? -12.284 -41.764 72.439 1.00 56.97 105 LEU A O 1
ATOM 826 N N . THR A 1 106 ? -13.671 -43.513 72.413 1.00 58.53 106 THR A N 1
ATOM 827 C CA . THR A 1 106 ? -13.709 -43.781 73.845 1.00 58.53 106 THR A CA 1
ATOM 828 C C . THR A 1 106 ? -13.064 -45.144 74.072 1.00 58.53 106 THR A C 1
ATOM 830 O O . THR A 1 106 ? -13.702 -46.188 73.981 1.00 58.53 106 THR A O 1
ATOM 833 N N . GLY A 1 107 ? -11.763 -45.134 74.362 1.00 42.84 107 GLY A N 1
ATOM 834 C CA . GLY A 1 107 ? -11.016 -46.322 74.769 1.00 42.84 107 GLY A CA 1
ATOM 835 C C . GLY A 1 107 ? -9.738 -45.929 75.520 1.00 42.84 107 GLY A C 1
ATOM 836 O O . GLY A 1 107 ? -8.985 -45.120 74.985 1.00 42.84 107 GLY A O 1
ATOM 837 N N . PRO A 1 108 ? -9.504 -46.432 76.747 1.00 46.72 108 PRO A N 1
ATOM 838 C CA . PRO A 1 108 ? -8.492 -45.919 77.669 1.00 46.72 108 PRO A CA 1
ATOM 839 C C . PRO A 1 108 ? -7.114 -46.547 77.433 1.00 46.72 108 PRO A C 1
ATOM 841 O O . PRO A 1 108 ? -7.038 -47.755 77.214 1.00 46.72 108 PRO A O 1
ATOM 844 N N . VAL A 1 109 ? -6.051 -45.751 77.591 1.00 41.38 109 VAL A N 1
ATOM 845 C CA . VAL A 1 109 ? -4.787 -46.137 78.252 1.00 41.38 109 VAL A CA 1
ATOM 846 C C . VAL A 1 109 ? -4.245 -44.909 78.974 1.00 41.38 109 VAL A C 1
ATOM 848 O O . VAL A 1 109 ? -4.176 -43.846 78.319 1.00 41.38 109 VAL A O 1
#

Organism: Ectopseudomonas oleovorans (NCBI:txid301)

Foldseek 3Di:
DDPDPPDPVVVVVVVVLVVLVVVLVVVVVVCVVVVHDDDPVSVVVVVVSVVVVVVVVVVVVVVVVVVVVVVVVVVVVPDDPPPVPPPDPDPPDPPVVVVCVVVVPPDDD